Protein AF-A0A139H187-F1 (afdb_monomer_lite)

Radius of gyration: 43.45 Å; chains: 1; bounding box: 80×139×81 Å

pLDDT: mean 72.06, std 17.59, range [34.34, 92.88]

Foldseek 3Di:
DDDDPPPPPDDPPVVVVVVVVVVVVVVVVVVVVVVVVVVVVVVVVVVVVVVVVVVVVVVVPDDCDVVVVVVVVVLVVVLVVLVVVLVVLVVVLVVLVVVLVVCVVVVHDPVVSVVSVVVSVVSVVVSVVSVVVSVVSVVVVPDPDPDPPDPPPDDDPPPPPPDDDDD

Secondary structure (DSSP, 8-state):
-----------SHHHHHHHHHHHHHHHHHHHHHHHHHHHHHHHHHHHHHHHHHHHHHHTSSSSS-HHHHHHHHHHHHHHHHHHHHHHHHHHHHHHHHHHHHHHHHTT--HHHHHHHHHHHHHHHHHHHHHHHHHHHHHHHTT-SS---PPPPTT-------------

Sequence (167 aa):
MPLVLRTSTLSLCDQDGRVQECEDVLFKIEELRKQKEEYIKQLAHCEGTINERQRLLSLIDESYNEETIEAMQEALDEHKFFVARHLRNNQALQSGYNDYIIALLRDANPKWLQQRRKSLLAAFNAAEDVHSLIMKRSRLSVHPHGKQRRPGKGLRVVKRISRGGKV

Organism: NCBI:txid321146

Structure (mmCIF, N/CA/C/O backbone):
data_AF-A0A139H187-F1
#
_entry.id   AF-A0A139H187-F1
#
loop_
_atom_site.group_PDB
_atom_site.id
_atom_site.type_symbol
_atom_site.label_atom_id
_atom_site.label_alt_id
_atom_site.label_comp_id
_atom_site.label_asym_id
_atom_site.label_entity_id
_atom_site.label_seq_id
_atom_site.pdbx_PDB_ins_code
_atom_site.Cartn_x
_atom_site.Cartn_y
_atom_site.Cartn_z
_atom_site.occupancy
_atom_site.B_iso_or_equiv
_atom_site.auth_seq_id
_atom_site.auth_comp_id
_atom_site.auth_asym_id
_atom_site.auth_atom_id
_atom_site.pdbx_PDB_model_num
ATOM 1 N N . MET A 1 1 ? 53.074 88.058 -51.943 1.00 43.25 1 MET A N 1
ATOM 2 C CA . MET A 1 1 ? 52.266 87.219 -51.034 1.00 43.25 1 MET A CA 1
ATOM 3 C C . MET A 1 1 ? 52.510 85.757 -51.375 1.00 43.25 1 MET A C 1
ATOM 5 O O . MET A 1 1 ? 52.021 85.340 -52.417 1.00 43.25 1 MET A O 1
ATOM 9 N N . PRO A 1 2 ? 53.300 84.990 -50.601 1.00 40.12 2 PRO A N 1
ATOM 10 C CA . PRO A 1 2 ? 53.414 83.558 -50.825 1.00 40.12 2 PRO A CA 1
ATOM 11 C C . PRO A 1 2 ? 52.392 82.797 -49.972 1.00 40.12 2 PRO A C 1
ATOM 13 O O . PRO A 1 2 ? 52.246 83.030 -48.773 1.00 40.12 2 PRO A O 1
ATOM 16 N N . LEU A 1 3 ? 51.665 81.918 -50.657 1.00 49.09 3 LEU A N 1
ATOM 17 C CA . LEU A 1 3 ? 50.643 81.010 -50.154 1.00 49.09 3 LEU A CA 1
ATOM 18 C C . LEU A 1 3 ? 51.267 79.999 -49.185 1.00 49.09 3 LEU A C 1
ATOM 20 O O . LEU A 1 3 ? 52.136 79.219 -49.570 1.00 49.09 3 LEU A O 1
ATOM 24 N N . VAL A 1 4 ? 50.806 80.001 -47.934 1.00 45.25 4 VAL A N 1
ATOM 25 C CA . VAL A 1 4 ? 51.161 78.964 -46.961 1.00 45.25 4 VAL A CA 1
ATOM 26 C C . VAL A 1 4 ? 50.409 77.690 -47.339 1.00 45.25 4 VAL A C 1
ATOM 28 O O . VAL A 1 4 ? 49.188 77.601 -47.194 1.00 45.25 4 VAL A O 1
ATOM 31 N N . LEU A 1 5 ? 51.155 76.714 -47.855 1.00 47.19 5 LEU A N 1
ATOM 32 C CA . LEU A 1 5 ? 50.713 75.336 -48.041 1.00 47.19 5 LEU A CA 1
ATOM 33 C C . LEU A 1 5 ? 50.268 74.775 -46.686 1.00 47.19 5 LEU A C 1
ATOM 35 O O . LEU A 1 5 ? 51.084 74.548 -45.796 1.00 47.19 5 LEU A O 1
ATOM 39 N N . ARG A 1 6 ? 48.956 74.562 -46.541 1.00 46.88 6 ARG A N 1
ATOM 40 C CA . ARG A 1 6 ? 48.373 73.786 -45.444 1.00 46.88 6 ARG A CA 1
ATOM 41 C C . ARG A 1 6 ? 48.868 72.349 -45.564 1.00 46.88 6 ARG A C 1
ATOM 43 O O . ARG A 1 6 ? 48.357 71.580 -46.373 1.00 46.88 6 ARG A O 1
ATOM 50 N N . THR A 1 7 ? 49.857 71.990 -44.760 1.00 50.22 7 THR A N 1
ATOM 51 C CA . THR A 1 7 ? 50.158 70.592 -44.483 1.00 50.22 7 THR A CA 1
ATOM 52 C C . THR A 1 7 ? 49.078 70.074 -43.541 1.00 50.22 7 THR A C 1
ATOM 54 O O . THR A 1 7 ? 48.979 70.476 -42.384 1.00 50.22 7 THR A O 1
ATOM 57 N N . SER A 1 8 ? 48.201 69.226 -44.073 1.00 47.69 8 SER A N 1
ATOM 58 C CA . SER A 1 8 ? 47.191 68.506 -43.306 1.00 47.69 8 SER A CA 1
ATOM 59 C C . SER A 1 8 ? 47.885 67.627 -42.267 1.00 47.69 8 SER A C 1
ATOM 61 O O . SER A 1 8 ? 48.378 66.547 -42.587 1.00 47.69 8 SER A O 1
ATOM 63 N N . THR A 1 9 ? 47.939 68.085 -41.019 1.00 51.22 9 THR A N 1
ATOM 64 C CA . THR A 1 9 ? 48.233 67.230 -39.870 1.00 51.22 9 THR A CA 1
ATOM 65 C C . THR A 1 9 ? 47.060 66.271 -39.714 1.00 51.22 9 THR A C 1
ATOM 67 O O . THR A 1 9 ? 46.005 66.643 -39.200 1.00 51.22 9 THR A O 1
ATOM 70 N N . LEU A 1 10 ? 47.218 65.058 -40.244 1.00 52.78 10 LEU A N 1
ATOM 71 C CA . LEU A 1 10 ? 46.308 63.947 -39.998 1.00 52.78 10 LEU A CA 1
ATOM 72 C C . LEU A 1 10 ? 46.170 63.745 -38.482 1.00 52.78 10 LEU A C 1
ATOM 74 O O . LEU A 1 10 ? 47.155 63.541 -37.777 1.00 52.78 10 LEU A O 1
ATOM 78 N N . SER A 1 11 ? 44.924 63.873 -38.028 1.00 53.00 11 SER A N 1
ATOM 79 C CA . SER A 1 11 ? 44.415 63.713 -36.665 1.00 53.00 11 SER A CA 1
ATOM 80 C C . SER A 1 11 ? 45.007 62.482 -35.964 1.00 53.00 11 SER A C 1
ATOM 82 O O . SER A 1 11 ? 44.655 61.349 -36.290 1.00 53.00 11 SER A O 1
ATOM 84 N N . LEU A 1 12 ? 45.893 62.705 -34.985 1.00 51.78 12 LEU A N 1
ATOM 85 C CA . LEU A 1 12 ? 46.319 61.675 -34.025 1.00 51.78 12 LEU A CA 1
ATOM 86 C C . LEU A 1 12 ? 45.178 61.276 -33.069 1.00 51.78 12 LEU A C 1
ATOM 88 O O . LEU A 1 12 ? 45.185 60.164 -32.558 1.00 51.78 12 LEU A O 1
ATOM 92 N N . CYS A 1 13 ? 44.167 62.131 -32.875 1.00 49.78 13 CYS A N 1
ATOM 93 C CA . CYS A 1 13 ? 43.065 61.876 -31.941 1.00 49.78 13 CYS A CA 1
ATOM 94 C C . CYS A 1 13 ? 42.119 60.741 -32.382 1.00 49.78 13 CYS A C 1
ATOM 96 O O . CYS A 1 13 ? 41.484 60.125 -31.534 1.00 49.78 13 CYS A O 1
ATOM 98 N N . ASP A 1 14 ? 42.038 60.424 -33.680 1.00 54.34 14 ASP A N 1
ATOM 99 C CA . ASP A 1 14 ? 41.202 59.317 -34.183 1.00 54.34 14 ASP A CA 1
ATOM 100 C C . ASP A 1 14 ? 41.898 57.946 -34.113 1.00 54.34 14 ASP A C 1
ATOM 102 O O . ASP A 1 14 ? 41.303 56.924 -34.460 1.00 54.34 14 ASP A O 1
ATOM 106 N N . GLN A 1 15 ? 43.187 57.883 -33.765 1.00 57.03 15 GLN A N 1
ATOM 107 C CA . GLN A 1 15 ? 43.919 56.612 -33.689 1.00 57.03 15 GLN A CA 1
ATOM 108 C C . GLN A 1 15 ? 43.714 55.925 -32.337 1.00 57.03 15 GLN A C 1
ATOM 110 O O . GLN A 1 15 ? 43.412 54.736 -32.330 1.00 57.03 15 GLN A O 1
ATOM 115 N N . ASP A 1 16 ? 43.747 56.669 -31.232 1.00 58.84 16 ASP A N 1
ATOM 116 C CA . ASP A 1 16 ? 43.559 56.112 -29.884 1.00 58.84 16 ASP A CA 1
ATOM 117 C C . ASP A 1 16 ? 42.149 55.530 -29.682 1.00 58.84 16 ASP A C 1
ATOM 119 O O . ASP A 1 16 ? 41.997 54.444 -29.127 1.00 58.84 16 ASP A O 1
ATOM 123 N N . GLY A 1 17 ? 41.114 56.185 -30.226 1.00 63.59 17 GLY A N 1
ATOM 124 C CA . GLY A 1 17 ? 39.741 55.662 -30.204 1.00 63.59 17 GLY A CA 1
ATOM 125 C C . GLY A 1 17 ? 39.581 54.363 -30.999 1.00 63.59 17 GLY A C 1
ATOM 126 O O . GLY A 1 17 ? 38.939 53.427 -30.536 1.00 63.59 17 GLY A O 1
ATOM 127 N N . ARG A 1 18 ? 40.243 54.257 -32.159 1.00 66.69 18 ARG A N 1
ATOM 128 C CA . ARG A 1 18 ? 40.229 53.033 -32.979 1.00 66.69 18 ARG A CA 1
ATOM 129 C C . ARG A 1 18 ? 41.036 51.897 -32.357 1.00 66.69 18 ARG A C 1
ATOM 131 O O . ARG A 1 18 ? 40.683 50.739 -32.559 1.00 66.69 18 ARG A O 1
ATOM 138 N N . VAL A 1 19 ? 42.105 52.204 -31.622 1.00 72.38 19 VAL A N 1
ATOM 139 C CA . VAL A 1 19 ? 42.881 51.202 -30.874 1.00 72.38 19 VAL A CA 1
ATOM 140 C C . VAL A 1 19 ? 42.041 50.651 -29.726 1.00 72.38 19 VAL A C 1
ATOM 142 O O . VAL A 1 19 ? 41.940 49.433 -29.606 1.00 72.38 19 VAL A O 1
ATOM 145 N N . GLN A 1 20 ? 41.344 51.513 -28.981 1.00 75.62 20 GLN A N 1
ATOM 146 C CA . GLN A 1 20 ? 40.432 51.081 -27.920 1.00 75.62 20 GLN A CA 1
ATOM 147 C C . GLN A 1 20 ? 39.273 50.230 -28.464 1.00 75.62 20 GLN A C 1
ATOM 149 O O . GLN A 1 20 ? 38.981 49.168 -27.926 1.00 75.62 20 GLN A O 1
ATOM 154 N N . GLU A 1 21 ? 38.658 50.634 -29.580 1.00 75.56 21 GLU A N 1
ATOM 155 C CA . GLU A 1 21 ? 37.629 49.830 -30.253 1.00 75.56 21 GLU A CA 1
ATOM 156 C C . GLU A 1 21 ? 38.171 48.468 -30.713 1.00 75.56 21 GLU A C 1
ATOM 158 O O . GLU A 1 21 ? 37.485 47.452 -30.591 1.00 75.56 21 GLU A O 1
ATOM 163 N N . CYS A 1 22 ? 39.408 48.415 -31.220 1.00 79.50 22 CYS A N 1
ATOM 164 C CA . CYS A 1 22 ? 40.054 47.152 -31.578 1.00 79.50 22 CYS A CA 1
ATOM 165 C C . CYS A 1 22 ? 40.292 46.268 -30.350 1.00 79.50 22 CYS A C 1
ATOM 167 O O . CYS A 1 22 ? 40.055 45.063 -30.425 1.00 79.50 22 CYS A O 1
ATOM 169 N N . GLU A 1 23 ? 40.734 46.838 -29.231 1.00 79.44 23 GLU A N 1
ATOM 170 C CA . GLU A 1 23 ? 40.937 46.114 -27.974 1.00 79.44 23 GLU A CA 1
ATOM 171 C C . GLU A 1 23 ? 39.619 45.565 -27.416 1.00 79.44 23 GLU A C 1
ATOM 173 O O . GLU A 1 23 ? 39.551 44.387 -27.058 1.00 79.44 23 GLU A O 1
ATOM 178 N N . ASP A 1 24 ? 38.549 46.358 -27.443 1.00 84.06 24 ASP A N 1
ATOM 179 C CA . ASP A 1 24 ? 37.217 45.947 -26.995 1.00 84.06 24 ASP A CA 1
ATOM 180 C C . ASP A 1 24 ? 36.642 44.836 -27.892 1.00 84.06 24 ASP A C 1
ATOM 182 O O . ASP A 1 24 ? 36.066 43.853 -27.409 1.00 84.06 24 ASP A O 1
ATOM 186 N N . VAL A 1 25 ? 36.837 44.944 -29.211 1.00 86.94 25 VAL A N 1
ATOM 187 C CA . VAL A 1 25 ? 36.437 43.910 -30.176 1.00 86.94 25 VAL A CA 1
ATOM 188 C C . VAL A 1 25 ? 37.249 42.632 -29.973 1.00 86.94 25 VAL A C 1
ATOM 190 O O . VAL A 1 25 ? 36.674 41.543 -29.992 1.00 86.94 25 VAL A O 1
ATOM 193 N N . LEU A 1 26 ? 38.559 42.730 -29.738 1.00 86.38 26 LEU A N 1
ATOM 194 C CA . LEU A 1 26 ? 39.412 41.574 -29.454 1.00 86.38 26 LEU A CA 1
ATOM 195 C C . LEU A 1 26 ? 39.008 40.889 -28.147 1.00 86.38 26 LEU A C 1
ATOM 197 O O . LEU A 1 26 ? 38.837 39.668 -28.131 1.00 86.38 26 LEU A O 1
ATOM 201 N N . PHE A 1 27 ? 38.754 41.666 -27.093 1.00 90.25 27 PHE A N 1
ATOM 202 C CA . PHE A 1 27 ? 38.236 41.157 -25.828 1.00 90.25 27 PHE A CA 1
ATOM 203 C C . PHE A 1 27 ? 36.898 40.437 -26.030 1.00 90.25 27 PHE A C 1
ATOM 205 O O . PHE A 1 27 ? 36.698 39.322 -25.534 1.00 90.25 27 PHE A O 1
ATOM 212 N N . LYS A 1 28 ? 35.996 41.014 -26.835 1.00 91.56 28 LYS A N 1
ATOM 213 C CA . LYS A 1 28 ? 34.702 40.394 -27.130 1.00 91.56 28 LYS A CA 1
ATOM 214 C C . LYS A 1 28 ? 34.830 39.117 -27.956 1.00 91.56 28 LYS A C 1
ATOM 216 O O . LYS A 1 28 ? 34.120 38.145 -27.693 1.00 91.56 28 LYS A O 1
ATOM 221 N N . ILE A 1 29 ? 35.736 39.089 -28.930 1.00 90.19 29 ILE A N 1
ATOM 222 C CA . ILE A 1 29 ? 36.044 37.890 -29.720 1.00 90.19 29 ILE A CA 1
ATOM 223 C C . ILE A 1 29 ? 36.568 36.780 -28.807 1.00 90.19 29 ILE A C 1
ATOM 225 O O . ILE A 1 29 ? 36.171 35.623 -28.957 1.00 90.19 29 ILE A O 1
ATOM 229 N N . GLU A 1 30 ? 37.433 37.113 -27.855 1.00 91.25 30 GLU A N 1
ATOM 230 C CA . GLU A 1 30 ? 38.006 36.145 -26.924 1.00 91.25 30 GLU A CA 1
ATOM 231 C C . GLU A 1 30 ? 36.964 35.600 -25.935 1.00 91.25 30 GLU A C 1
ATOM 233 O O . GLU A 1 30 ? 36.913 34.393 -25.681 1.00 91.25 30 GLU A O 1
ATOM 238 N N . GLU A 1 31 ? 36.056 36.451 -25.456 1.00 92.88 31 GLU A N 1
ATOM 239 C CA . GLU A 1 31 ? 34.912 36.034 -24.641 1.00 92.88 31 GLU A CA 1
ATOM 240 C C . GLU A 1 31 ? 33.966 35.097 -25.414 1.00 92.88 31 GLU A C 1
ATOM 242 O O . GLU A 1 31 ? 33.598 34.027 -24.919 1.00 92.88 31 GLU A O 1
ATOM 247 N N . LEU A 1 32 ? 33.633 35.440 -26.662 1.00 90.25 32 LEU A N 1
ATOM 248 C CA . LEU A 1 32 ? 32.798 34.605 -27.531 1.00 90.25 32 LEU A CA 1
ATOM 249 C C . LEU A 1 32 ? 33.466 33.264 -27.866 1.00 90.25 32 LEU A C 1
ATOM 251 O O . LEU A 1 32 ? 32.781 32.242 -27.959 1.00 90.25 32 LEU A O 1
ATOM 255 N N . ARG A 1 33 ? 34.796 33.228 -28.012 1.00 91.38 33 ARG A N 1
ATOM 256 C CA . ARG A 1 33 ? 35.545 31.973 -28.194 1.00 91.38 33 ARG A CA 1
ATOM 257 C C . ARG A 1 33 ? 35.415 31.058 -26.982 1.00 91.38 33 ARG A C 1
ATOM 259 O O . ARG A 1 33 ? 35.097 29.884 -27.164 1.00 91.38 33 ARG A O 1
ATOM 266 N N . LYS A 1 34 ? 35.570 31.590 -25.766 1.00 92.56 34 LYS A N 1
ATOM 267 C CA . LYS A 1 34 ? 35.387 30.816 -24.525 1.00 92.56 34 LYS A CA 1
ATOM 268 C C . LYS A 1 34 ? 33.964 30.273 -24.402 1.00 92.56 34 LYS A C 1
ATOM 270 O O . LYS A 1 34 ? 33.782 29.100 -24.089 1.00 92.56 34 LYS A O 1
ATOM 275 N N . GLN A 1 35 ? 32.959 31.095 -24.710 1.00 91.81 35 GLN A N 1
ATOM 276 C CA . GLN A 1 35 ? 31.558 30.658 -24.715 1.00 91.81 35 GLN A CA 1
ATOM 277 C C . GLN A 1 35 ? 31.303 29.553 -25.748 1.00 91.81 35 GLN A C 1
ATOM 279 O O . GLN A 1 35 ? 30.618 28.578 -25.448 1.00 91.81 35 GLN A O 1
ATOM 284 N N . LYS A 1 36 ? 31.888 29.663 -26.948 1.00 90.06 36 LYS A N 1
ATOM 285 C CA . LYS A 1 36 ? 31.789 28.631 -27.986 1.00 90.06 36 LYS A CA 1
ATOM 286 C C . LYS A 1 36 ? 32.448 27.319 -27.554 1.00 90.06 36 LYS A C 1
ATOM 288 O O . LYS A 1 36 ? 31.870 26.262 -27.783 1.00 90.06 36 LYS A O 1
ATOM 293 N N . GLU A 1 37 ? 33.631 27.365 -26.947 1.00 90.31 37 GLU A N 1
ATOM 294 C CA . GLU A 1 37 ? 34.309 26.165 -26.435 1.00 90.31 37 GLU A CA 1
ATOM 295 C C . GLU A 1 37 ? 33.503 25.477 -25.335 1.00 90.31 37 GLU A C 1
ATOM 297 O O . GLU A 1 37 ? 33.365 24.254 -25.343 1.00 90.31 37 GLU A O 1
ATOM 302 N N . GLU A 1 38 ? 32.929 26.256 -24.421 1.00 89.56 38 GLU A N 1
ATOM 303 C CA . GLU A 1 38 ? 32.054 25.728 -23.378 1.00 89.56 38 GLU A CA 1
ATOM 304 C C . GLU A 1 38 ? 30.794 25.094 -23.978 1.00 89.56 38 GLU A C 1
ATOM 306 O O . GLU A 1 38 ? 30.426 23.975 -23.622 1.00 89.56 38 GLU A O 1
ATOM 311 N N . TYR A 1 39 ? 30.188 25.744 -24.973 1.00 90.00 39 TYR A N 1
ATOM 312 C CA . TYR A 1 39 ? 29.041 25.190 -25.687 1.00 90.00 39 TYR A CA 1
ATOM 313 C C . TYR A 1 39 ? 29.390 23.894 -26.434 1.00 90.00 39 TYR A C 1
ATOM 315 O O . TYR A 1 39 ? 28.615 22.943 -26.403 1.00 90.00 39 TYR A O 1
ATOM 323 N N . ILE A 1 40 ? 30.579 23.795 -27.040 1.00 85.56 40 ILE A N 1
ATOM 324 C CA . ILE A 1 40 ? 31.063 22.556 -27.674 1.00 85.56 40 ILE A CA 1
ATOM 325 C C . ILE A 1 40 ? 31.217 21.432 -26.641 1.00 85.56 40 ILE A C 1
ATOM 327 O O . ILE A 1 40 ? 30.804 20.305 -26.909 1.00 85.56 40 ILE A O 1
ATOM 331 N N . LYS A 1 41 ? 31.760 21.717 -25.451 1.00 86.44 41 LYS A N 1
ATOM 332 C CA . LYS A 1 41 ? 31.861 20.721 -24.368 1.00 86.44 41 LYS A CA 1
ATOM 333 C C . LYS A 1 41 ? 30.484 20.254 -23.901 1.00 86.44 41 LYS A C 1
ATOM 335 O O . LYS A 1 41 ? 30.279 19.056 -23.709 1.00 86.44 41 LYS A O 1
ATOM 340 N N . GLN A 1 42 ? 29.536 21.179 -23.759 1.00 85.56 42 GLN A N 1
ATOM 341 C CA . GLN A 1 42 ? 28.153 20.862 -23.399 1.00 85.56 42 GLN A CA 1
ATOM 342 C C . GLN A 1 42 ? 27.470 20.017 -24.479 1.00 85.56 42 GLN A C 1
ATOM 344 O O . GLN A 1 42 ? 26.821 19.026 -24.150 1.00 85.56 42 GLN A O 1
ATOM 349 N N . LEU A 1 43 ? 27.666 20.348 -25.759 1.00 82.75 43 LEU A N 1
ATOM 350 C CA . LEU A 1 43 ? 27.168 19.548 -26.877 1.00 82.75 43 LEU A CA 1
ATOM 351 C C . LEU A 1 43 ? 27.769 18.138 -26.877 1.00 82.75 43 LEU A C 1
ATOM 353 O O . LEU A 1 43 ? 27.012 17.180 -26.983 1.00 82.75 43 LEU A O 1
ATOM 357 N N . ALA A 1 44 ? 29.080 17.992 -26.670 1.00 82.12 44 ALA A N 1
ATOM 358 C CA . ALA A 1 44 ? 29.740 16.685 -26.598 1.00 82.12 44 ALA A CA 1
ATOM 359 C C . ALA A 1 44 ? 29.252 15.841 -25.402 1.00 82.12 44 ALA A C 1
ATOM 361 O O . ALA A 1 44 ? 29.042 14.635 -25.527 1.00 82.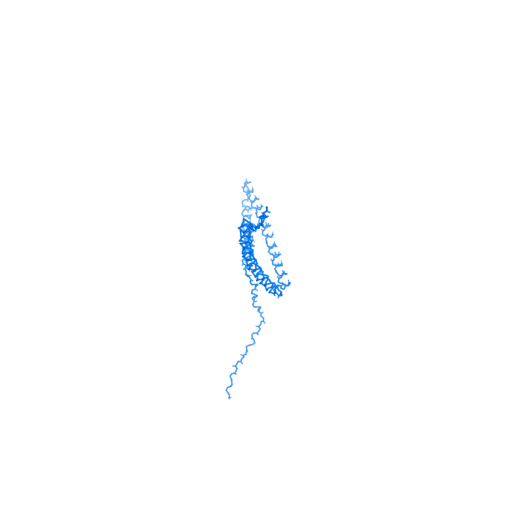12 44 ALA A O 1
ATOM 362 N N . HIS A 1 45 ? 29.014 16.464 -24.242 1.00 85.31 45 HIS A N 1
ATOM 363 C CA . HIS A 1 45 ? 28.416 15.792 -23.083 1.00 85.31 45 HIS A CA 1
ATOM 364 C C . HIS A 1 45 ? 26.970 15.347 -23.366 1.00 85.31 45 HIS A C 1
ATOM 366 O O . HIS A 1 45 ? 26.577 14.226 -23.031 1.00 85.31 45 HIS A O 1
ATOM 372 N N . CYS A 1 46 ? 26.172 16.205 -24.004 1.00 82.44 46 CYS A N 1
ATOM 373 C CA . CYS A 1 46 ? 24.814 15.876 -24.432 1.00 82.44 46 CYS A CA 1
ATOM 374 C C . CYS A 1 46 ? 24.805 14.752 -25.474 1.00 82.44 46 CYS A C 1
ATOM 376 O O . CYS A 1 46 ? 23.983 13.850 -25.363 1.00 82.44 46 CYS A O 1
ATOM 378 N N . GLU A 1 47 ? 25.736 14.752 -26.425 1.00 85.06 47 GLU A N 1
ATOM 379 C CA . GLU A 1 47 ? 25.904 13.690 -27.421 1.00 85.06 47 GLU A CA 1
ATOM 380 C C . GLU A 1 47 ? 26.298 12.363 -26.762 1.00 85.06 47 GLU A C 1
ATOM 382 O O . GLU A 1 47 ? 25.668 11.342 -27.023 1.00 85.06 47 GLU A O 1
ATOM 387 N N . GLY A 1 48 ? 27.238 12.371 -25.810 1.00 81.38 48 GLY A N 1
ATOM 388 C CA . GLY A 1 48 ? 27.555 11.194 -24.992 1.00 81.38 48 GLY A CA 1
ATOM 389 C C . GLY A 1 48 ? 26.347 10.679 -24.198 1.00 81.38 48 GLY A C 1
ATOM 390 O O . GLY A 1 48 ? 26.108 9.474 -24.136 1.00 81.38 48 GLY A O 1
ATOM 391 N N . THR A 1 49 ? 25.532 11.590 -23.660 1.00 76.50 49 THR A N 1
ATOM 392 C CA . THR A 1 49 ? 24.288 11.252 -22.947 1.00 76.50 49 THR A CA 1
ATOM 393 C C . THR A 1 49 ? 23.226 10.678 -23.890 1.00 76.50 49 THR A C 1
ATOM 395 O O . THR A 1 49 ? 22.508 9.752 -23.517 1.00 76.50 49 THR A O 1
ATOM 398 N N . ILE A 1 50 ? 23.108 11.207 -25.111 1.00 81.62 50 ILE A N 1
ATOM 399 C CA . ILE A 1 50 ? 22.194 10.709 -26.148 1.00 81.62 50 ILE A CA 1
ATOM 400 C C . ILE A 1 50 ? 22.642 9.327 -26.626 1.00 81.62 50 ILE A C 1
ATOM 402 O O . ILE A 1 50 ? 21.805 8.435 -26.716 1.00 81.62 50 ILE A O 1
ATOM 406 N N . ASN A 1 51 ? 23.940 9.122 -26.844 1.00 84.38 51 ASN A N 1
ATOM 407 C CA . ASN A 1 51 ? 24.507 7.839 -27.251 1.00 84.38 51 ASN A CA 1
ATOM 408 C C . ASN A 1 51 ? 24.327 6.770 -26.166 1.00 84.38 51 ASN A C 1
ATOM 410 O O . ASN A 1 51 ? 23.922 5.652 -26.472 1.00 84.38 51 ASN A O 1
ATOM 414 N N . GLU A 1 52 ? 24.544 7.106 -24.890 1.00 71.38 52 GLU A N 1
ATOM 415 C CA . GLU A 1 52 ? 24.281 6.176 -23.786 1.00 71.38 52 GLU A CA 1
ATOM 416 C C . GLU A 1 52 ? 22.778 5.912 -23.624 1.00 71.38 52 GLU A C 1
ATOM 418 O O . GLU A 1 52 ? 22.381 4.772 -23.414 1.00 71.38 52 GLU A O 1
ATOM 423 N N . ARG A 1 53 ? 21.907 6.914 -23.813 1.00 73.00 53 ARG A N 1
ATOM 424 C CA . ARG A 1 53 ? 20.451 6.689 -23.857 1.00 73.00 53 ARG A CA 1
ATOM 425 C C . ARG A 1 53 ? 20.044 5.794 -25.019 1.00 73.00 53 ARG A C 1
ATOM 427 O O . ARG A 1 53 ? 19.220 4.917 -24.813 1.00 73.00 53 ARG A O 1
ATOM 434 N N . GLN A 1 54 ? 20.607 5.979 -26.208 1.00 76.25 54 GLN A N 1
ATOM 435 C CA . GLN A 1 54 ? 20.354 5.114 -27.362 1.00 76.25 54 GLN A CA 1
ATOM 436 C C . GLN A 1 54 ? 20.879 3.697 -27.128 1.00 76.25 54 GLN A C 1
ATOM 438 O O . GLN A 1 54 ? 20.201 2.747 -27.500 1.00 76.25 54 GLN A O 1
ATOM 443 N N . ARG A 1 55 ? 22.023 3.538 -26.454 1.00 77.31 55 ARG A N 1
ATOM 444 C CA . ARG A 1 55 ? 22.549 2.237 -26.021 1.00 77.31 55 ARG A CA 1
ATOM 445 C C . ARG A 1 55 ? 21.656 1.570 -24.975 1.00 77.31 55 ARG A C 1
ATOM 447 O O . ARG A 1 55 ? 21.407 0.376 -25.052 1.00 77.31 55 ARG A O 1
ATOM 454 N N . LEU A 1 56 ? 21.166 2.324 -23.995 1.00 68.31 56 LEU A N 1
ATOM 455 C CA . LEU A 1 56 ? 20.222 1.819 -22.998 1.00 68.31 56 LEU A CA 1
ATOM 456 C C . LEU A 1 56 ? 18.875 1.474 -23.640 1.00 68.31 56 LEU A C 1
ATOM 458 O O . LEU A 1 56 ? 18.287 0.464 -23.283 1.00 68.31 56 LEU A O 1
ATOM 462 N N . LEU A 1 57 ? 18.413 2.259 -24.615 1.00 67.81 57 LEU A N 1
ATOM 463 C CA . LEU A 1 57 ? 17.205 1.975 -25.391 1.00 67.81 57 LEU A CA 1
ATOM 464 C C . LEU A 1 57 ? 17.380 0.763 -26.315 1.00 67.81 57 LEU A C 1
ATOM 466 O O . LEU A 1 57 ? 16.452 -0.024 -26.437 1.00 67.81 57 LEU A O 1
ATOM 470 N N . SER A 1 58 ? 18.558 0.550 -26.908 1.00 66.69 58 SER A N 1
ATOM 471 C CA . SER A 1 58 ? 18.838 -0.658 -27.697 1.00 66.69 58 SER A CA 1
ATOM 472 C C . SER A 1 58 ? 19.043 -1.906 -26.833 1.00 66.69 58 SER A C 1
ATOM 474 O O . SER A 1 58 ? 18.837 -3.015 -27.311 1.00 66.69 58 SER A O 1
ATOM 476 N N . LEU A 1 59 ? 19.387 -1.739 -25.551 1.00 60.44 59 LEU A N 1
ATOM 477 C CA . LEU A 1 59 ? 19.333 -2.797 -24.534 1.00 60.44 59 LEU A CA 1
ATOM 478 C C . LEU A 1 59 ? 17.904 -3.076 -24.035 1.00 60.44 59 LEU A C 1
ATOM 480 O O . LEU A 1 59 ? 17.698 -4.064 -23.331 1.00 60.44 59 LEU A O 1
ATOM 484 N N . ILE A 1 60 ? 16.939 -2.204 -24.352 1.00 60.81 60 ILE A N 1
ATOM 485 C CA . ILE A 1 60 ? 15.540 -2.318 -23.921 1.00 60.81 60 ILE A CA 1
ATOM 486 C C . ILE A 1 60 ? 14.676 -3.129 -24.904 1.00 60.81 60 ILE A C 1
ATOM 488 O O . ILE A 1 60 ? 13.558 -3.480 -24.533 1.00 60.81 60 ILE A O 1
ATOM 492 N N . ASP A 1 61 ? 15.180 -3.552 -26.069 1.0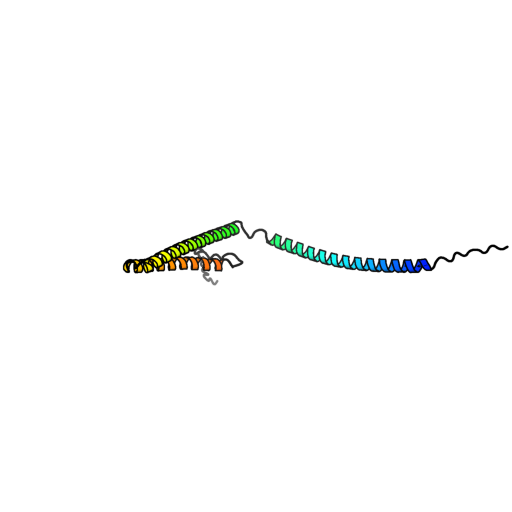0 59.12 61 ASP A N 1
ATOM 493 C CA . ASP A 1 61 ? 14.426 -4.481 -26.923 1.00 59.12 61 ASP A CA 1
ATOM 494 C C . ASP A 1 61 ? 14.661 -5.964 -26.557 1.00 59.12 61 ASP A C 1
ATOM 496 O O . ASP A 1 61 ? 15.790 -6.449 -26.482 1.00 59.12 61 ASP A O 1
ATOM 500 N N . GLU A 1 62 ? 13.536 -6.660 -26.340 1.00 54.22 62 GLU A N 1
ATOM 501 C CA . GLU A 1 62 ? 13.341 -8.124 -26.280 1.00 54.22 62 GLU A CA 1
ATOM 502 C C . GLU A 1 62 ? 13.746 -8.911 -25.010 1.00 54.22 62 GLU A C 1
ATOM 504 O O . GLU A 1 62 ? 14.165 -10.066 -25.093 1.00 54.22 62 GLU A O 1
ATOM 509 N N . SER A 1 63 ? 13.558 -8.379 -23.793 1.00 53.31 63 SER A N 1
ATOM 510 C CA . SER A 1 63 ? 13.546 -9.264 -22.595 1.00 53.31 63 SER A CA 1
ATOM 511 C C . SER A 1 63 ? 12.438 -9.031 -21.568 1.00 53.31 63 SER A C 1
ATOM 513 O O . SER A 1 63 ? 12.259 -9.848 -20.660 1.00 53.31 63 SER A O 1
ATOM 515 N N . TYR A 1 64 ? 11.603 -8.008 -21.754 1.00 54.81 64 TYR A N 1
ATOM 516 C CA . TYR A 1 64 ? 10.255 -8.017 -21.191 1.00 54.81 64 TYR A CA 1
ATOM 517 C C . TYR A 1 64 ? 9.303 -8.561 -22.251 1.00 54.81 64 TYR A C 1
ATOM 519 O O . TYR A 1 64 ? 8.602 -7.805 -22.913 1.00 54.81 64 TYR A O 1
ATOM 527 N N . ASN A 1 65 ? 9.312 -9.885 -22.428 1.00 62.50 65 ASN A N 1
ATOM 528 C CA . ASN A 1 65 ? 8.289 -10.582 -23.208 1.00 62.50 65 ASN A CA 1
ATOM 529 C C . ASN A 1 65 ? 6.903 -10.101 -22.739 1.00 62.50 65 ASN A C 1
ATOM 531 O O . ASN A 1 65 ? 6.718 -9.901 -21.535 1.00 62.50 65 ASN A O 1
ATOM 535 N N . GLU A 1 66 ? 5.926 -9.958 -23.638 1.00 59.56 66 GLU A N 1
ATOM 536 C CA . GLU A 1 66 ? 4.521 -9.720 -23.256 1.00 59.56 66 GLU A CA 1
ATOM 537 C C . GLU A 1 66 ? 4.072 -10.703 -22.160 1.00 59.56 66 GLU A C 1
ATOM 539 O O . GLU A 1 66 ? 3.439 -10.295 -21.193 1.00 59.56 66 GLU A O 1
ATOM 544 N N . GLU A 1 67 ? 4.559 -11.950 -22.201 1.00 58.69 67 GLU A N 1
ATOM 545 C CA . GLU A 1 67 ? 4.380 -12.963 -21.149 1.00 58.69 67 GLU A CA 1
ATOM 546 C C . GLU A 1 67 ? 4.861 -12.520 -19.750 1.00 58.69 67 GLU A C 1
ATOM 548 O O . GLU A 1 67 ? 4.274 -12.892 -18.734 1.00 58.69 67 GLU A O 1
ATOM 553 N N . THR A 1 68 ? 5.939 -11.735 -19.657 1.00 66.25 68 THR A N 1
ATOM 554 C CA . THR A 1 68 ? 6.456 -11.192 -18.390 1.00 66.25 68 THR A CA 1
ATOM 555 C C . THR A 1 68 ? 5.549 -10.082 -17.868 1.00 66.25 68 THR A C 1
ATOM 557 O O . THR A 1 68 ? 5.291 -10.025 -16.665 1.00 66.25 68 THR A O 1
ATOM 560 N N . ILE A 1 69 ? 5.042 -9.226 -18.757 1.00 67.62 69 ILE A N 1
ATOM 561 C CA . ILE A 1 69 ? 4.114 -8.144 -18.403 1.00 67.62 69 ILE A CA 1
ATOM 562 C C . ILE A 1 69 ? 2.766 -8.735 -17.969 1.00 67.62 69 ILE A C 1
ATOM 564 O O . ILE A 1 69 ? 2.258 -8.373 -16.907 1.00 67.62 69 ILE A O 1
ATOM 568 N N . GLU A 1 70 ? 2.237 -9.709 -18.709 1.00 72.06 70 GLU A N 1
ATOM 569 C CA . GLU A 1 70 ? 1.024 -10.450 -18.350 1.00 72.06 70 GLU A CA 1
ATOM 570 C C . GLU A 1 70 ? 1.182 -11.188 -17.015 1.00 72.06 70 GLU A C 1
ATOM 572 O O . GLU A 1 70 ? 0.319 -11.077 -16.146 1.00 72.06 70 GLU A O 1
ATOM 577 N N . ALA A 1 71 ? 2.314 -11.861 -16.777 1.00 71.56 71 ALA A N 1
ATOM 578 C CA . ALA A 1 71 ? 2.570 -12.540 -15.504 1.00 71.56 71 ALA A CA 1
ATOM 579 C C . ALA A 1 71 ? 2.706 -11.569 -1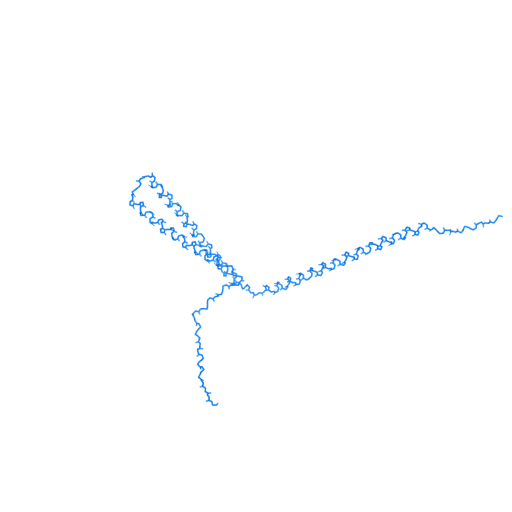4.316 1.00 71.56 71 ALA A C 1
ATOM 581 O O . ALA A 1 71 ? 2.372 -11.916 -13.176 1.00 71.56 71 ALA A O 1
ATOM 582 N N . MET A 1 72 ? 3.222 -10.357 -14.546 1.00 73.81 72 MET A N 1
ATOM 583 C CA . MET A 1 72 ? 3.256 -9.300 -13.531 1.00 73.81 72 MET A CA 1
ATOM 584 C C . MET A 1 72 ? 1.854 -8.755 -13.254 1.00 73.81 72 MET A C 1
ATOM 586 O O . MET A 1 72 ? 1.513 -8.536 -12.089 1.00 73.81 72 MET A O 1
ATOM 590 N N . GLN A 1 73 ? 1.034 -8.600 -14.293 1.00 75.38 73 GLN A N 1
ATOM 591 C CA . GLN A 1 73 ? -0.353 -8.165 -14.176 1.00 75.38 73 GLN A CA 1
ATOM 592 C C . GLN A 1 73 ? -1.210 -9.203 -13.434 1.00 75.38 73 GLN A C 1
ATOM 594 O O . GLN A 1 73 ? -1.902 -8.849 -12.480 1.00 75.38 73 GLN A O 1
ATOM 599 N N . GLU A 1 74 ? -1.076 -10.491 -13.763 1.00 76.62 74 GLU A N 1
ATOM 600 C CA . GLU A 1 74 ? -1.746 -11.595 -13.063 1.00 76.62 74 GLU A CA 1
ATOM 601 C C . GLU A 1 74 ? -1.346 -11.641 -11.578 1.00 76.62 74 GLU A C 1
ATOM 603 O O . GLU A 1 74 ? -2.195 -11.766 -10.692 1.00 76.62 74 GLU A O 1
ATOM 608 N N . ALA A 1 75 ? -0.058 -11.452 -11.269 1.00 75.19 75 ALA A N 1
ATOM 609 C CA . ALA A 1 75 ? 0.412 -11.379 -9.886 1.00 75.19 75 ALA A CA 1
ATOM 610 C C . ALA A 1 75 ? -0.168 -10.171 -9.124 1.00 75.19 75 ALA A C 1
ATOM 612 O O . ALA A 1 75 ? -0.427 -10.263 -7.916 1.00 75.19 75 ALA A O 1
ATOM 613 N N . LEU A 1 76 ? -0.369 -9.043 -9.810 1.00 80.38 76 LEU A N 1
ATOM 614 C CA . LEU A 1 76 ? -0.962 -7.837 -9.240 1.00 80.38 76 LEU A CA 1
ATOM 615 C C . LEU A 1 76 ? -2.463 -8.024 -8.977 1.00 80.38 76 LEU A C 1
ATOM 617 O O . LEU A 1 76 ? -2.945 -7.650 -7.902 1.00 80.38 76 LEU A O 1
ATOM 621 N N . ASP A 1 77 ? -3.178 -8.675 -9.893 1.00 82.12 77 ASP A N 1
ATOM 622 C CA . ASP A 1 77 ? -4.594 -9.016 -9.736 1.00 82.12 77 ASP A CA 1
ATOM 623 C C . ASP A 1 77 ? -4.817 -10.056 -8.625 1.00 82.12 77 ASP A C 1
ATOM 625 O O . ASP A 1 77 ? -5.705 -9.879 -7.780 1.00 82.12 77 ASP A O 1
ATOM 629 N N . GLU A 1 78 ? -3.957 -11.077 -8.521 1.00 81.25 78 GLU A N 1
ATOM 630 C CA . GLU A 1 78 ? -3.944 -11.999 -7.377 1.00 81.25 78 GLU A CA 1
ATOM 631 C C . GLU A 1 78 ? -3.749 -11.245 -6.053 1.00 81.25 78 GLU A C 1
ATOM 633 O O . GLU A 1 78 ? -4.478 -11.467 -5.080 1.00 81.25 78 GLU A O 1
ATOM 638 N N . HIS A 1 79 ? -2.766 -10.342 -5.989 1.00 81.75 79 HIS A N 1
ATOM 639 C CA . HIS A 1 79 ? -2.493 -9.569 -4.779 1.00 81.75 79 HIS A CA 1
ATOM 640 C C . HIS A 1 79 ? -3.690 -8.686 -4.399 1.00 81.75 79 HIS A C 1
ATOM 642 O O . HIS A 1 79 ? -4.107 -8.670 -3.236 1.00 81.75 79 HIS A O 1
ATOM 648 N N . LYS A 1 80 ? -4.299 -8.012 -5.382 1.00 82.88 80 LYS A N 1
ATOM 649 C CA . LYS A 1 80 ? -5.522 -7.218 -5.204 1.00 82.88 80 LYS A CA 1
ATOM 650 C C . LYS A 1 80 ? -6.665 -8.066 -4.642 1.00 82.88 80 LYS A C 1
ATOM 652 O O . LYS A 1 80 ? -7.355 -7.622 -3.720 1.00 82.88 80 LYS A O 1
ATOM 657 N N . PHE A 1 81 ? -6.827 -9.299 -5.121 1.00 86.69 81 PHE A N 1
ATOM 658 C CA . PHE A 1 81 ? -7.811 -10.241 -4.587 1.00 86.69 81 PHE A CA 1
ATOM 659 C C . PHE A 1 81 ? -7.561 -10.576 -3.107 1.00 86.69 81 PHE A C 1
ATOM 661 O O . PHE A 1 81 ? -8.494 -10.509 -2.296 1.00 86.69 81 PHE A O 1
ATOM 668 N N . PHE A 1 82 ? -6.320 -10.894 -2.721 1.00 81.88 82 PHE A N 1
ATOM 669 C CA . PHE A 1 82 ? -5.990 -11.196 -1.321 1.00 81.88 82 PHE A CA 1
ATOM 670 C C . PHE A 1 82 ? -6.221 -9.998 -0.398 1.00 81.88 82 PHE A C 1
ATOM 672 O O . PHE A 1 82 ? -6.813 -10.165 0.671 1.00 81.88 82 PHE A O 1
ATOM 679 N N . VAL A 1 83 ? -5.827 -8.794 -0.820 1.00 84.19 83 VAL A N 1
ATOM 680 C CA . VAL A 1 83 ? -6.052 -7.560 -0.050 1.00 84.19 83 VAL A CA 1
ATOM 681 C C . VAL A 1 83 ? -7.549 -7.293 0.128 1.00 84.19 83 VAL A C 1
ATOM 683 O O . VAL A 1 83 ? -8.004 -7.083 1.252 1.00 84.19 83 VAL A O 1
ATOM 686 N N . ALA A 1 84 ? -8.345 -7.385 -0.941 1.00 86.62 84 ALA A N 1
ATOM 687 C CA . ALA A 1 84 ? -9.795 -7.198 -0.864 1.00 86.62 84 ALA A CA 1
ATOM 688 C C . ALA A 1 84 ? -10.476 -8.242 0.040 1.00 86.62 84 ALA A C 1
ATOM 690 O O . ALA A 1 84 ? -11.437 -7.939 0.753 1.00 86.62 84 ALA A O 1
ATOM 691 N N . ARG A 1 85 ? -9.989 -9.488 0.035 1.00 85.12 85 ARG A N 1
ATOM 692 C CA . ARG A 1 85 ? -10.456 -10.535 0.954 1.00 85.12 85 ARG A CA 1
ATOM 693 C C . ARG A 1 85 ? -10.086 -10.223 2.407 1.00 85.12 85 ARG A C 1
ATOM 695 O O . ARG A 1 85 ? -10.940 -10.362 3.278 1.00 85.12 85 ARG A O 1
ATOM 702 N N . HIS A 1 86 ? -8.857 -9.783 2.667 1.00 86.44 86 HIS A N 1
ATOM 703 C CA . HIS A 1 86 ? -8.409 -9.415 4.011 1.00 86.44 86 HIS A CA 1
ATOM 704 C C . HIS A 1 86 ? -9.228 -8.250 4.587 1.00 86.44 86 HIS A C 1
ATOM 706 O O . HIS A 1 86 ? -9.692 -8.3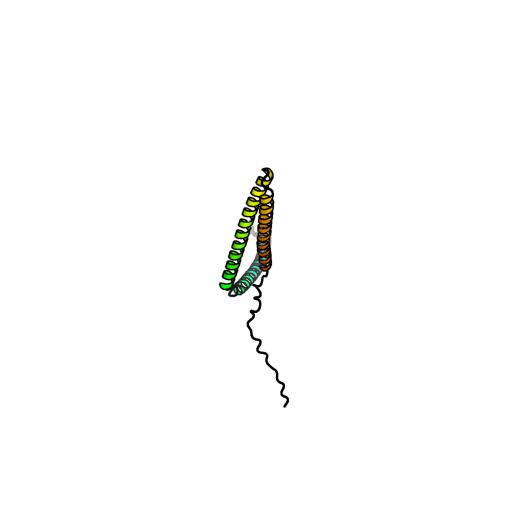34 5.723 1.00 86.44 86 HIS A O 1
ATOM 712 N N . LEU A 1 87 ? -9.496 -7.214 3.785 1.00 86.94 87 LEU A N 1
ATOM 713 C CA . LEU A 1 87 ? -10.333 -6.081 4.195 1.00 86.94 87 LEU A CA 1
ATOM 714 C C . LEU A 1 87 ? -11.756 -6.513 4.571 1.00 86.94 87 LEU A C 1
ATOM 716 O O . LEU A 1 87 ? -12.246 -6.128 5.632 1.00 86.94 87 LEU A O 1
ATOM 720 N N . ARG A 1 88 ? -12.395 -7.364 3.756 1.00 88.06 88 ARG A N 1
ATOM 721 C CA . ARG A 1 88 ? -13.730 -7.910 4.065 1.00 88.06 88 ARG A CA 1
ATOM 722 C C . ARG A 1 88 ? -13.739 -8.720 5.363 1.00 88.06 88 ARG A C 1
ATOM 724 O O . ARG A 1 88 ? -14.641 -8.549 6.180 1.00 88.06 88 ARG A O 1
ATOM 731 N N . ASN A 1 89 ? -12.727 -9.560 5.581 1.00 86.81 89 ASN A N 1
ATOM 732 C CA . ASN A 1 89 ? -12.604 -10.338 6.816 1.00 86.81 89 ASN A CA 1
ATOM 733 C C . ASN A 1 89 ? -12.437 -9.431 8.047 1.00 86.81 89 ASN A C 1
ATOM 735 O O . ASN A 1 89 ? -13.087 -9.665 9.063 1.00 86.81 89 ASN A O 1
ATOM 739 N N . ASN A 1 90 ? -11.621 -8.377 7.950 1.00 87.19 90 ASN A N 1
ATOM 740 C CA . ASN A 1 90 ? -11.431 -7.421 9.043 1.00 87.19 90 ASN A CA 1
ATOM 741 C C . ASN A 1 90 ? -12.710 -6.638 9.362 1.00 87.19 90 ASN A C 1
ATOM 743 O O . ASN A 1 90 ? -13.034 -6.466 10.534 1.00 87.19 90 ASN A O 1
ATOM 747 N N . GLN A 1 91 ? -13.470 -6.214 8.349 1.00 89.00 91 GLN A N 1
ATOM 748 C CA . GLN A 1 91 ? -14.768 -5.560 8.557 1.00 89.00 91 GLN A CA 1
ATOM 749 C C . GLN A 1 91 ? -15.769 -6.493 9.254 1.00 89.00 91 GLN A C 1
ATOM 751 O O . GLN A 1 91 ? -16.426 -6.094 10.216 1.00 89.00 91 GLN A O 1
ATOM 756 N N . ALA A 1 92 ? -15.851 -7.755 8.820 1.00 85.06 92 ALA A N 1
ATOM 757 C CA . ALA A 1 92 ? -16.712 -8.751 9.456 1.00 85.06 92 ALA A CA 1
ATOM 758 C C . ALA A 1 92 ? -16.296 -9.033 10.912 1.00 85.06 92 ALA A C 1
ATOM 760 O O . ALA A 1 92 ? -17.156 -9.156 11.786 1.00 85.06 92 ALA A O 1
ATOM 761 N N . LEU A 1 93 ? -14.988 -9.084 11.190 1.00 89.25 93 LEU A N 1
ATOM 762 C CA . LEU A 1 93 ? -14.453 -9.205 12.547 1.00 89.25 93 LEU A CA 1
ATOM 763 C C . LEU A 1 93 ? -14.827 -8.006 13.415 1.00 89.25 93 LEU A C 1
ATOM 765 O O . LEU A 1 93 ? -15.316 -8.204 14.523 1.00 89.25 93 LEU A O 1
ATOM 769 N N . GLN A 1 94 ? -14.645 -6.782 12.917 1.00 88.88 94 GLN A N 1
ATOM 770 C CA . GLN A 1 94 ? -15.031 -5.563 13.632 1.00 88.88 94 GLN A CA 1
ATOM 771 C C . GLN A 1 94 ? -16.524 -5.562 13.974 1.00 88.88 94 GLN A C 1
ATOM 773 O O . GLN A 1 94 ? -16.882 -5.351 15.131 1.00 88.88 94 GLN A O 1
ATOM 778 N N . SER A 1 95 ? -17.390 -5.882 13.007 1.00 88.31 95 SER A N 1
ATOM 779 C CA . SER A 1 95 ? -18.831 -6.021 13.256 1.00 88.31 95 SER A CA 1
ATOM 780 C C . SER A 1 95 ? -19.116 -7.087 14.316 1.00 88.31 95 SER A C 1
ATOM 782 O O . SER A 1 95 ? -19.871 -6.844 15.253 1.00 88.31 95 SER A O 1
ATOM 784 N N . GLY A 1 96 ? -18.475 -8.253 14.215 1.00 88.94 96 GLY A N 1
ATOM 785 C CA . GLY A 1 96 ? -18.681 -9.346 15.160 1.00 88.94 96 GLY A CA 1
ATOM 786 C C . GLY A 1 96 ? -18.197 -9.037 16.581 1.00 88.94 96 GLY A C 1
ATOM 787 O O . GLY A 1 96 ? -18.834 -9.479 17.541 1.00 88.94 96 GLY A O 1
ATOM 788 N N . TYR A 1 97 ? -17.110 -8.273 16.727 1.00 90.81 97 TYR A N 1
ATOM 789 C CA . TYR A 1 97 ? -16.651 -7.761 18.019 1.00 90.81 97 TYR A CA 1
ATOM 790 C C . TYR A 1 97 ? -17.622 -6.731 18.594 1.00 90.81 97 TYR A C 1
ATOM 792 O O . TYR A 1 97 ? -17.930 -6.810 19.781 1.00 90.81 97 TYR A O 1
ATOM 800 N N . ASN A 1 98 ? -18.152 -5.826 17.769 1.00 89.69 98 ASN A N 1
ATOM 801 C CA . ASN A 1 98 ? -19.167 -4.868 18.206 1.00 89.69 98 ASN A CA 1
ATOM 802 C C . ASN A 1 98 ? -20.418 -5.588 18.736 1.00 89.69 98 ASN A C 1
ATOM 804 O O . ASN A 1 98 ? -20.866 -5.281 19.839 1.00 89.69 98 ASN A O 1
ATOM 808 N N . ASP A 1 99 ? -20.918 -6.607 18.026 1.00 87.69 99 ASP A N 1
ATOM 809 C CA . ASP A 1 99 ? -22.050 -7.428 18.489 1.00 87.69 99 ASP A CA 1
ATOM 810 C C . ASP A 1 99 ? -21.758 -8.101 19.836 1.00 87.69 99 ASP A C 1
ATOM 812 O O . ASP A 1 99 ? -22.609 -8.153 20.725 1.00 87.69 99 ASP A O 1
ATOM 816 N N . TYR A 1 100 ? -20.542 -8.633 19.992 1.00 89.06 100 TYR A N 1
ATOM 817 C CA . TYR A 1 100 ? -20.112 -9.304 21.215 1.00 89.06 100 TYR A CA 1
ATOM 818 C C . TYR A 1 100 ? -20.015 -8.333 22.400 1.00 89.06 100 TYR A C 1
ATOM 820 O O . TYR A 1 100 ? -20.474 -8.665 23.492 1.00 89.06 100 TYR A O 1
ATOM 828 N N . ILE A 1 101 ? -19.483 -7.125 22.186 1.00 88.94 101 ILE A N 1
ATOM 829 C CA . ILE A 1 101 ? -19.424 -6.065 23.203 1.00 88.94 101 ILE A CA 1
ATOM 830 C C . ILE A 1 101 ? -20.838 -5.632 23.604 1.00 88.94 101 ILE A C 1
ATOM 832 O O . ILE A 1 101 ? -21.137 -5.562 24.793 1.00 88.94 101 ILE A O 1
ATOM 836 N N . ILE A 1 102 ? -21.734 -5.404 22.639 1.00 90.62 102 ILE A N 1
ATOM 837 C CA . ILE A 1 102 ? -23.133 -5.045 22.923 1.00 90.62 102 ILE A CA 1
ATOM 838 C C . ILE A 1 102 ? -23.820 -6.146 23.739 1.00 90.62 102 ILE A C 1
ATOM 840 O O . ILE A 1 102 ? -24.545 -5.846 24.685 1.00 90.62 102 ILE A O 1
ATOM 844 N N . ALA A 1 103 ? -23.587 -7.416 23.404 1.00 87.50 103 ALA A N 1
ATOM 845 C CA . ALA A 1 103 ? -24.150 -8.542 24.142 1.00 87.50 103 ALA A CA 1
ATOM 846 C C . ALA A 1 103 ? -23.605 -8.644 25.577 1.00 87.50 103 ALA A C 1
ATOM 848 O O . ALA A 1 103 ? -24.373 -8.928 26.495 1.00 87.50 103 ALA A O 1
ATOM 849 N N . LEU A 1 104 ? -22.310 -8.373 25.787 1.00 88.44 104 LEU A N 1
ATOM 850 C CA . LEU A 1 104 ? -21.719 -8.291 27.128 1.00 88.44 104 LEU A CA 1
ATOM 851 C C . LEU A 1 104 ? -22.362 -7.186 27.971 1.00 88.44 104 LEU A C 1
ATOM 853 O O . LEU A 1 104 ? -22.623 -7.399 29.147 1.00 88.44 104 LEU A O 1
ATOM 857 N N . LEU A 1 105 ? -22.647 -6.030 27.367 1.00 88.62 105 LEU A N 1
ATOM 858 C CA . LEU A 1 105 ? -23.281 -4.896 28.046 1.00 88.62 105 LEU A CA 1
ATOM 859 C C . LEU A 1 105 ? -24.771 -5.117 28.362 1.00 88.62 105 LEU A C 1
ATOM 861 O O . LEU A 1 105 ? -25.355 -4.333 29.102 1.00 88.62 105 LEU A O 1
ATOM 865 N N . ARG A 1 106 ? -25.402 -6.146 27.783 1.00 91.19 106 ARG A N 1
ATOM 866 C CA . ARG A 1 106 ? -26.835 -6.458 27.937 1.00 91.19 106 ARG A CA 1
ATOM 867 C C . ARG A 1 106 ? -27.097 -7.732 28.749 1.00 91.19 106 ARG A C 1
ATOM 869 O O . ARG A 1 106 ? -28.170 -8.312 28.606 1.00 91.19 106 ARG A O 1
ATOM 876 N N . ASP A 1 107 ? -26.124 -8.194 29.535 1.00 81.00 107 ASP A N 1
ATOM 877 C CA . ASP A 1 107 ? -26.211 -9.429 30.333 1.00 81.00 107 ASP A CA 1
ATOM 878 C C . ASP A 1 107 ? -26.666 -10.656 29.515 1.00 81.00 107 ASP A C 1
ATOM 880 O O . ASP A 1 107 ? -27.509 -11.458 29.926 1.00 81.00 107 ASP A O 1
ATOM 884 N N . ALA A 1 108 ? -26.112 -10.812 28.307 1.00 82.38 108 ALA A N 1
ATOM 885 C CA . ALA A 1 108 ? -26.434 -11.938 27.437 1.00 82.38 108 ALA A CA 1
ATOM 886 C C . ALA A 1 108 ? -26.002 -13.294 28.029 1.00 82.38 108 ALA A C 1
ATOM 888 O O . ALA A 1 108 ? -25.078 -13.404 28.835 1.00 82.38 108 ALA A O 1
ATOM 889 N N . ASN A 1 109 ? -26.643 -14.368 27.556 1.00 90.56 109 ASN A N 1
ATOM 890 C CA . ASN A 1 109 ? -26.399 -15.729 28.033 1.00 90.56 109 ASN A CA 1
ATOM 891 C C . ASN A 1 109 ? -24.898 -16.117 27.961 1.00 90.56 109 ASN A C 1
ATOM 893 O O . ASN A 1 109 ? -24.305 -16.088 26.874 1.00 90.56 109 ASN A O 1
ATOM 897 N N . PRO A 1 110 ? -24.289 -16.579 29.072 1.00 88.56 110 PRO A N 1
ATOM 898 C CA . PRO A 1 110 ? -22.859 -16.888 29.139 1.00 88.56 110 PRO A CA 1
ATOM 899 C C . PRO A 1 110 ? -22.417 -18.001 28.177 1.00 88.56 110 PRO A C 1
ATOM 901 O O . PRO A 1 110 ? -21.296 -17.958 27.664 1.00 88.56 110 PRO A O 1
ATOM 904 N N . LYS A 1 111 ? -23.286 -18.975 27.863 1.00 91.25 111 LYS A N 1
ATOM 905 C CA . LYS A 1 111 ? -22.969 -20.036 26.886 1.00 91.25 111 LYS A CA 1
ATOM 906 C C . LYS A 1 111 ? -22.820 -19.472 25.473 1.00 91.25 111 LYS A C 1
ATOM 908 O O . LYS A 1 111 ? -21.894 -19.844 24.752 1.00 91.25 111 LYS A O 1
ATOM 913 N N . TRP A 1 112 ? -23.703 -18.546 25.100 1.00 90.94 112 TRP A N 1
ATOM 914 C CA . TRP A 1 112 ? -23.642 -17.873 23.805 1.00 90.94 112 TRP A CA 1
ATOM 915 C C . TRP A 1 112 ? -22.386 -17.006 23.702 1.00 90.94 112 TRP A C 1
ATOM 917 O O . TRP A 1 112 ? -21.668 -17.093 22.707 1.00 90.94 112 TRP A O 1
ATOM 927 N N . LEU A 1 113 ? -22.056 -16.249 24.755 1.00 90.06 113 LEU A N 1
ATOM 928 C CA . LEU A 1 113 ? -20.840 -15.430 24.807 1.00 90.06 113 LEU A CA 1
ATOM 929 C C . LEU A 1 113 ? -19.576 -16.280 24.626 1.00 90.06 113 LEU A C 1
ATOM 931 O O . LEU A 1 113 ? -18.701 -15.944 23.825 1.00 90.06 113 LEU A O 1
ATOM 935 N N . GLN A 1 114 ? -19.493 -17.426 25.304 1.00 90.31 114 GLN A N 1
ATOM 936 C CA . GLN A 1 114 ? -18.349 -18.327 25.174 1.00 90.31 114 GLN A CA 1
ATOM 937 C C . GLN A 1 114 ? -18.218 -18.895 23.751 1.00 90.31 114 GLN A C 1
ATOM 939 O O . GLN A 1 114 ? -17.111 -18.962 23.207 1.00 90.31 114 GLN A O 1
ATOM 944 N N . GLN A 1 115 ? -19.333 -19.280 23.127 1.00 90.94 115 GLN A N 1
ATOM 945 C CA . GLN A 1 115 ? -19.347 -19.753 21.742 1.00 90.94 115 GLN A CA 1
ATOM 946 C C . GLN A 1 115 ? -18.967 -18.637 20.760 1.00 90.94 115 GLN A C 1
ATOM 948 O O . GLN A 1 115 ? -18.141 -18.853 19.868 1.00 90.94 115 GLN A O 1
ATOM 953 N N . ARG A 1 116 ? -19.504 -17.428 20.952 1.00 89.44 116 ARG A N 1
ATOM 954 C CA . ARG A 1 116 ? -19.208 -16.264 20.110 1.00 89.44 116 ARG A CA 1
ATOM 955 C C . ARG A 1 116 ? -17.737 -15.869 20.204 1.00 89.44 116 ARG A C 1
ATOM 957 O O . ARG A 1 116 ? -17.115 -15.654 19.168 1.00 89.44 116 ARG A O 1
ATOM 964 N N . ARG A 1 117 ? -17.146 -15.889 21.403 1.00 90.31 117 ARG A N 1
ATOM 965 C CA . ARG A 1 117 ? -15.707 -15.659 21.612 1.00 90.31 117 ARG A CA 1
ATOM 966 C C . ARG A 1 117 ? -14.842 -16.661 20.842 1.00 90.31 117 ARG A C 1
ATOM 968 O O . ARG A 1 117 ? -13.892 -16.253 20.181 1.00 90.31 117 ARG A O 1
ATOM 975 N N . LYS A 1 118 ? -15.175 -17.958 20.887 1.00 90.44 118 LYS A N 1
ATO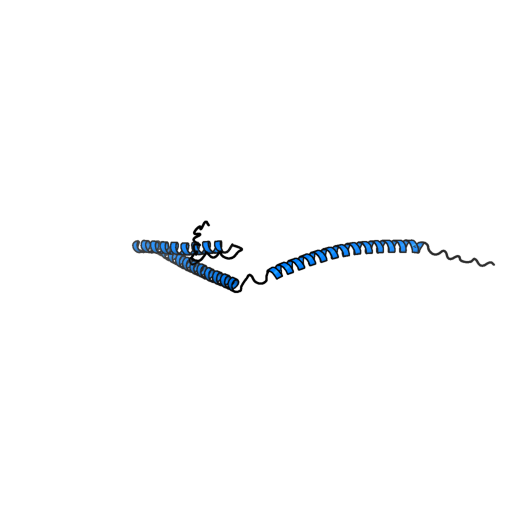M 976 C CA . LYS A 1 118 ? -14.455 -18.995 20.118 1.00 90.44 118 LYS A CA 1
ATOM 977 C C . LYS A 1 118 ? -14.560 -18.760 18.609 1.00 90.44 118 LYS A C 1
ATOM 979 O O . LYS A 1 118 ? -13.563 -18.876 17.904 1.00 90.44 118 LYS A O 1
ATOM 984 N N . SER A 1 119 ? -15.748 -18.395 18.128 1.00 89.50 119 SER A N 1
ATOM 985 C CA . SER A 1 119 ? -15.971 -18.075 16.715 1.00 89.50 119 SER A CA 1
ATOM 986 C C . SER A 1 119 ? -15.168 -16.853 16.260 1.00 89.50 119 SER A C 1
ATOM 988 O O . SER A 1 119 ? -14.601 -16.885 15.171 1.00 89.50 119 SER A O 1
ATOM 990 N N . LEU A 1 120 ? -15.105 -15.794 17.074 1.00 90.31 120 LEU A N 1
ATOM 991 C CA . LEU A 1 120 ? -14.324 -14.591 16.766 1.00 90.31 120 LEU A CA 1
ATOM 992 C C . LEU A 1 120 ? -12.822 -14.879 16.754 1.00 90.31 120 LEU A C 1
ATOM 994 O O . LEU A 1 120 ? -12.129 -14.419 15.854 1.00 90.31 120 LEU A O 1
ATOM 998 N N . LEU A 1 121 ? -12.334 -15.697 17.691 1.00 89.25 121 LEU A N 1
ATOM 999 C CA . LEU A 1 121 ? -10.934 -16.122 17.719 1.00 89.25 121 LEU A CA 1
ATOM 1000 C C . LEU A 1 121 ? -10.557 -16.935 16.469 1.00 89.25 121 LEU A C 1
ATOM 1002 O O . LEU A 1 121 ? -9.519 -16.690 15.863 1.00 89.25 121 LEU A O 1
ATOM 1006 N N . ALA A 1 122 ? -11.414 -17.868 16.046 1.00 87.81 122 ALA A N 1
ATOM 1007 C CA . ALA A 1 122 ? -11.184 -18.638 14.824 1.00 87.81 122 ALA A CA 1
ATOM 1008 C C . ALA A 1 122 ? -11.165 -17.742 13.572 1.00 87.81 122 ALA A C 1
ATOM 1010 O O . ALA A 1 122 ? -10.303 -17.897 12.708 1.00 87.81 122 ALA A O 1
ATOM 1011 N N . ALA A 1 123 ? -12.086 -16.776 13.491 1.00 83.81 123 ALA A N 1
ATOM 1012 C CA . ALA A 1 123 ? -12.124 -15.810 12.397 1.00 83.81 123 ALA A CA 1
ATOM 1013 C C . ALA A 1 123 ? -10.903 -14.870 12.402 1.00 83.81 123 ALA A C 1
ATOM 1015 O O . ALA A 1 123 ? -10.400 -14.528 11.333 1.00 83.81 123 ALA A O 1
ATOM 1016 N N . PHE A 1 124 ? -10.404 -14.492 13.583 1.00 86.19 124 PHE A N 1
ATOM 1017 C CA . PHE A 1 124 ? -9.195 -13.684 13.740 1.00 86.19 124 PHE A CA 1
ATOM 1018 C C . PHE A 1 124 ? -7.962 -14.422 13.212 1.00 86.19 124 PHE A C 1
ATOM 1020 O O . PHE A 1 124 ? -7.272 -13.898 12.341 1.00 86.19 124 PHE A O 1
ATOM 1027 N N . ASN A 1 125 ? -7.761 -15.674 13.633 1.00 85.00 125 ASN A N 1
ATOM 1028 C CA . ASN A 1 125 ? -6.655 -16.502 13.146 1.00 85.00 125 ASN A CA 1
ATOM 1029 C C . ASN A 1 125 ? -6.705 -16.662 11.613 1.00 85.00 125 ASN A C 1
ATOM 1031 O O . ASN A 1 125 ? -5.697 -16.503 10.931 1.00 85.00 125 ASN A O 1
ATOM 1035 N N . ALA A 1 126 ? -7.899 -16.872 11.046 1.00 82.12 126 ALA A N 1
ATOM 1036 C CA . ALA A 1 126 ? -8.071 -16.953 9.595 1.00 82.12 126 ALA A CA 1
ATOM 1037 C C . ALA A 1 126 ? -7.753 -15.628 8.866 1.00 82.12 126 ALA A C 1
ATOM 1039 O O . ALA A 1 126 ? -7.338 -15.643 7.705 1.00 82.12 126 ALA A O 1
ATOM 1040 N N . ALA A 1 127 ? -7.952 -14.473 9.508 1.00 79.69 127 ALA A N 1
ATOM 1041 C CA . ALA A 1 127 ? -7.580 -13.174 8.951 1.00 79.69 127 ALA A CA 1
ATOM 1042 C C . ALA A 1 127 ? -6.063 -12.920 9.030 1.00 79.69 127 ALA A C 1
ATOM 1044 O O . ALA A 1 127 ? -5.493 -12.402 8.062 1.00 79.69 127 ALA A O 1
ATOM 1045 N N . GLU A 1 128 ? -5.410 -13.327 10.123 1.00 80.19 128 GLU A N 1
ATOM 1046 C CA . GLU A 1 128 ? -3.949 -13.279 10.282 1.00 80.19 128 GLU A CA 1
ATOM 1047 C C . GLU A 1 128 ? -3.217 -14.186 9.284 1.00 80.19 128 GLU A C 1
ATOM 1049 O O . GLU A 1 128 ? -2.183 -13.792 8.735 1.00 80.19 128 GLU A O 1
ATOM 1054 N N . ASP A 1 129 ? -3.771 -15.358 8.967 1.00 82.12 129 ASP A N 1
ATOM 1055 C CA . ASP A 1 129 ? -3.209 -16.255 7.950 1.00 82.12 129 ASP A CA 1
ATOM 1056 C C . ASP A 1 129 ? -3.176 -15.588 6.565 1.00 82.12 129 ASP A C 1
ATOM 1058 O O . ASP A 1 129 ? -2.168 -15.645 5.849 1.00 82.12 129 ASP A O 1
ATOM 1062 N N . VAL A 1 130 ? -4.257 -14.889 6.193 1.00 78.12 130 VAL A N 1
ATOM 1063 C CA . VAL A 1 130 ? -4.322 -14.133 4.930 1.00 78.12 130 VAL A CA 1
ATOM 1064 C C . VAL A 1 130 ? -3.342 -12.956 4.951 1.00 78.12 130 VAL A C 1
ATOM 1066 O O . VAL A 1 130 ? -2.656 -12.722 3.956 1.00 78.12 130 VAL A O 1
ATOM 1069 N N . HIS A 1 131 ? -3.219 -12.250 6.077 1.00 80.06 131 HIS A N 1
ATOM 1070 C CA . HIS A 1 131 ? -2.252 -11.160 6.240 1.00 80.06 131 HIS A CA 1
ATOM 1071 C C . HIS A 1 131 ? -0.805 -11.648 6.072 1.00 80.06 131 HIS A C 1
ATOM 1073 O O . HIS A 1 131 ? -0.013 -11.065 5.329 1.00 80.06 131 HIS A O 1
ATOM 1079 N N . SER A 1 132 ? -0.480 -12.778 6.698 1.00 78.88 132 SER A N 1
ATOM 1080 C CA . SER A 1 132 ? 0.822 -13.436 6.591 1.00 78.88 132 SER A CA 1
ATOM 1081 C C . SER A 1 132 ? 1.142 -13.840 5.151 1.00 78.88 132 SER A C 1
ATOM 1083 O O . SER A 1 132 ? 2.286 -13.720 4.705 1.00 78.88 132 SER A O 1
ATOM 1085 N N . LEU A 1 133 ? 0.138 -14.301 4.399 1.00 75.44 133 LEU A N 1
ATOM 1086 C CA . LEU A 1 133 ? 0.280 -14.655 2.988 1.00 75.44 133 LEU A CA 1
ATOM 1087 C C . LEU A 1 133 ? 0.544 -13.431 2.099 1.00 75.44 133 LEU A C 1
ATOM 1089 O O . LEU A 1 133 ? 1.399 -13.507 1.212 1.00 75.44 133 LEU A O 1
ATOM 1093 N N . ILE A 1 134 ? -0.146 -12.314 2.355 1.00 77.88 134 ILE A N 1
ATOM 1094 C CA . ILE A 1 134 ? 0.094 -11.027 1.681 1.00 77.88 134 ILE A CA 1
ATOM 1095 C C . ILE A 1 134 ? 1.541 -10.586 1.931 1.00 77.88 134 ILE A C 1
ATOM 1097 O O . ILE A 1 134 ? 2.306 -10.429 0.981 1.00 77.88 134 ILE A O 1
ATOM 1101 N N . MET A 1 135 ? 1.960 -10.518 3.198 1.00 76.81 135 MET A N 1
ATOM 1102 C CA . MET A 1 135 ? 3.308 -10.081 3.583 1.00 76.81 135 MET A CA 1
ATOM 1103 C C . MET A 1 135 ? 4.424 -10.955 2.991 1.00 76.81 135 MET A C 1
ATOM 1105 O O . MET A 1 135 ? 5.456 -10.440 2.555 1.00 76.81 135 MET A O 1
ATOM 1109 N N . LYS A 1 136 ? 4.233 -12.281 2.932 1.00 76.75 136 LYS A N 1
ATOM 1110 C CA . LYS A 1 136 ? 5.190 -13.196 2.283 1.00 76.75 136 LYS A CA 1
ATOM 1111 C C . LYS A 1 136 ? 5.314 -12.928 0.781 1.00 76.75 136 LYS A C 1
ATOM 1113 O O . LYS A 1 136 ? 6.426 -12.975 0.261 1.00 76.75 136 LYS A O 1
ATOM 1118 N N . ARG A 1 137 ? 4.210 -12.634 0.087 1.00 66.50 137 ARG A N 1
ATOM 1119 C CA . ARG A 1 137 ? 4.219 -12.331 -1.354 1.00 66.50 137 ARG A CA 1
ATOM 1120 C C . ARG A 1 137 ? 4.848 -10.971 -1.660 1.00 66.50 137 ARG A C 1
ATOM 1122 O O . ARG A 1 137 ? 5.665 -10.906 -2.572 1.00 66.50 137 ARG A O 1
ATOM 1129 N N . SER A 1 138 ? 4.560 -9.935 -0.872 1.00 64.19 138 SER A N 1
ATOM 1130 C CA . SER A 1 138 ? 5.151 -8.598 -1.060 1.00 64.19 138 SER A CA 1
ATOM 1131 C C . SER A 1 138 ? 6.674 -8.584 -0.867 1.00 64.19 138 SER A C 1
ATOM 1133 O O . SER A 1 1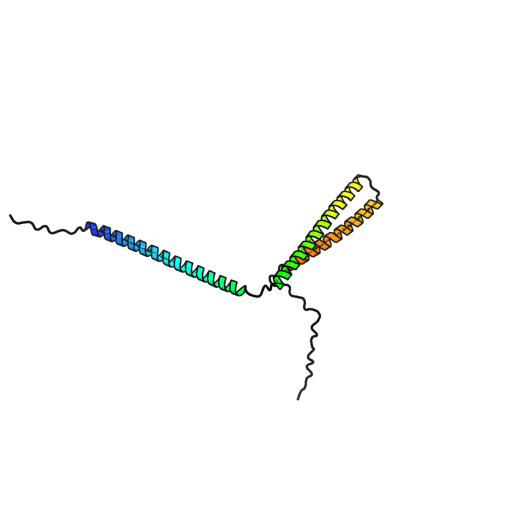38 ? 7.375 -7.793 -1.486 1.00 64.19 138 SER A O 1
ATOM 1135 N N . ARG A 1 139 ? 7.220 -9.482 -0.036 1.00 61.22 139 ARG A N 1
ATOM 1136 C CA . ARG A 1 139 ? 8.679 -9.641 0.124 1.00 61.22 139 ARG A CA 1
ATOM 1137 C C . ARG A 1 139 ? 9.342 -10.360 -1.054 1.00 61.22 139 ARG A C 1
ATOM 1139 O O . ARG A 1 139 ? 10.522 -10.149 -1.304 1.00 61.22 139 ARG A O 1
ATOM 1146 N N . LEU A 1 140 ? 8.602 -11.201 -1.777 1.00 54.06 140 LEU A N 1
ATOM 1147 C CA . LEU A 1 140 ? 9.112 -11.958 -2.926 1.00 54.06 140 LEU A CA 1
ATOM 1148 C C . LEU A 1 140 ? 9.090 -11.153 -4.239 1.00 54.06 140 LEU A C 1
ATOM 1150 O O . LEU A 1 140 ? 9.711 -11.584 -5.207 1.00 54.06 140 LEU A O 1
ATOM 1154 N N . SER A 1 141 ? 8.413 -10.000 -4.287 1.00 51.75 141 SER A N 1
ATOM 1155 C CA . SER A 1 141 ? 8.331 -9.128 -5.471 1.00 51.75 141 SER A CA 1
ATOM 1156 C C . SER A 1 141 ? 9.469 -8.101 -5.595 1.00 51.75 141 SER A C 1
ATOM 1158 O O . SER A 1 141 ? 9.439 -7.293 -6.512 1.00 51.75 141 SER A O 1
ATOM 1160 N N . VAL A 1 142 ? 10.469 -8.117 -4.702 1.00 47.00 142 VAL A N 1
ATOM 1161 C CA . VAL A 1 142 ? 11.591 -7.145 -4.683 1.00 47.00 142 VAL A CA 1
ATOM 1162 C C . VAL A 1 142 ? 12.878 -7.703 -5.325 1.00 47.00 142 VAL A C 1
ATOM 1164 O O . VAL A 1 142 ? 13.939 -7.097 -5.229 1.00 47.00 142 VAL A O 1
ATOM 1167 N N . HIS A 1 143 ? 12.833 -8.845 -6.021 1.00 45.00 143 HIS A N 1
ATOM 1168 C CA . HIS A 1 143 ? 13.992 -9.291 -6.802 1.00 45.00 143 HIS A CA 1
ATOM 1169 C C . HIS A 1 143 ? 14.002 -8.633 -8.196 1.00 45.00 143 HIS A C 1
ATOM 1171 O O . HIS A 1 143 ? 13.059 -8.849 -8.955 1.00 45.00 143 HIS A O 1
ATOM 1177 N N . PRO A 1 144 ? 15.069 -7.895 -8.577 1.00 47.59 144 PRO A N 1
ATOM 1178 C CA . PRO A 1 144 ? 15.186 -7.254 -9.894 1.00 47.59 144 PRO A CA 1
ATOM 1179 C C . PRO A 1 144 ? 15.412 -8.255 -11.040 1.00 47.59 144 PRO A C 1
ATOM 1181 O O . PRO A 1 144 ? 15.430 -7.877 -12.205 1.00 47.59 144 PRO A O 1
ATOM 1184 N N . HIS A 1 145 ? 15.554 -9.541 -10.724 1.00 43.66 145 HIS A N 1
ATOM 1185 C CA . HIS A 1 145 ? 15.556 -10.622 -11.695 1.00 43.66 145 HIS A CA 1
ATOM 1186 C C . HIS A 1 145 ? 14.416 -11.569 -11.349 1.00 43.66 145 HIS A C 1
ATOM 1188 O O . HIS A 1 145 ? 14.351 -12.096 -10.235 1.00 43.66 145 HIS A O 1
ATOM 1194 N N . GLY A 1 146 ? 13.493 -11.716 -12.302 1.00 43.53 146 GLY A N 1
ATOM 1195 C CA . GLY A 1 146 ? 12.272 -12.496 -12.183 1.00 43.53 146 GLY A CA 1
ATOM 1196 C C . GLY A 1 146 ? 12.490 -13.859 -11.533 1.00 43.53 146 GLY A C 1
ATOM 1197 O O . GLY A 1 146 ? 13.544 -14.479 -11.662 1.00 43.53 146 GLY A O 1
ATOM 1198 N N . LYS A 1 147 ? 11.458 -14.294 -10.803 1.00 49.19 147 LYS A N 1
ATOM 1199 C CA . LYS A 1 147 ? 11.337 -15.576 -10.099 1.00 49.19 147 LYS A CA 1
ATOM 1200 C C . LYS A 1 147 ? 12.272 -16.640 -10.687 1.00 49.19 147 LYS A C 1
ATOM 1202 O O . LYS A 1 147 ? 12.000 -17.168 -11.763 1.00 49.19 147 LYS A O 1
ATOM 1207 N N . GLN A 1 148 ? 13.321 -17.012 -9.950 1.00 46.41 148 GLN A N 1
ATOM 1208 C CA . GLN A 1 148 ? 14.044 -18.254 -10.210 1.00 46.41 148 GLN A CA 1
ATOM 1209 C C . GLN A 1 148 ? 13.011 -19.384 -10.086 1.00 46.41 148 GLN A C 1
ATOM 1211 O O . GLN A 1 148 ? 12.605 -19.770 -8.984 1.00 46.41 148 GLN A O 1
ATOM 1216 N N . ARG A 1 149 ? 12.474 -19.839 -11.225 1.00 50.31 149 ARG A N 1
ATOM 1217 C CA . ARG A 1 149 ? 11.527 -20.951 -11.271 1.00 50.31 149 ARG A CA 1
ATOM 1218 C C . ARG A 1 149 ? 12.234 -22.136 -10.623 1.00 50.31 149 ARG A C 1
ATOM 1220 O O . ARG A 1 149 ? 13.315 -22.530 -11.055 1.00 50.31 149 ARG A O 1
ATOM 1227 N N . ARG A 1 150 ? 11.642 -22.688 -9.559 1.00 52.97 150 ARG A N 1
ATOM 1228 C CA . ARG A 1 150 ? 12.108 -23.955 -8.983 1.00 52.97 150 ARG A CA 1
ATOM 1229 C C . ARG A 1 150 ? 12.201 -24.968 -10.129 1.00 52.97 150 ARG A C 1
ATOM 1231 O O . ARG A 1 150 ? 11.245 -25.038 -10.904 1.00 52.97 150 ARG A O 1
ATOM 1238 N N . PRO A 1 151 ? 13.296 -25.739 -10.256 1.00 42.75 151 PRO A N 1
ATOM 1239 C CA . PRO A 1 151 ? 13.378 -26.755 -11.289 1.00 42.75 151 PRO A CA 1
ATOM 1240 C C . PRO A 1 151 ? 12.207 -27.713 -11.075 1.00 42.75 151 PRO A C 1
ATOM 1242 O O . PRO A 1 151 ? 12.065 -28.318 -10.008 1.00 42.75 151 PRO A O 1
ATOM 1245 N N . GLY A 1 152 ? 11.315 -27.773 -12.063 1.00 39.84 152 GLY A N 1
ATOM 1246 C CA . GLY A 1 152 ? 10.197 -28.700 -12.051 1.00 39.84 152 GLY A CA 1
ATOM 1247 C C . GLY A 1 152 ? 10.733 -30.111 -11.837 1.00 39.84 152 GLY A C 1
ATOM 1248 O O . GLY A 1 152 ? 11.663 -30.543 -12.521 1.00 39.84 152 GLY A O 1
ATOM 1249 N N . LYS A 1 153 ? 10.164 -30.830 -10.865 1.00 51.72 153 LYS A N 1
ATOM 1250 C CA . LYS A 1 153 ? 10.320 -32.283 -10.748 1.00 51.72 153 LYS A CA 1
ATOM 1251 C C . LYS A 1 153 ? 9.933 -32.890 -12.099 1.00 51.72 153 LYS A C 1
ATOM 1253 O O . LYS A 1 153 ? 8.750 -32.965 -12.405 1.00 51.72 153 LYS A O 1
ATOM 1258 N N . GLY A 1 154 ? 10.913 -33.278 -12.913 1.00 46.69 154 GLY A N 1
ATOM 1259 C CA . GLY A 1 154 ? 10.615 -33.828 -14.235 1.00 46.69 154 GLY A CA 1
ATOM 1260 C C . GLY A 1 154 ? 11.796 -34.112 -15.156 1.00 46.69 154 GLY A C 1
ATOM 1261 O O . GLY A 1 154 ? 11.657 -34.971 -16.021 1.00 46.69 154 GLY A O 1
ATOM 1262 N N . LEU A 1 155 ? 12.972 -33.497 -14.978 1.00 41.03 155 LEU A N 1
ATOM 1263 C CA . LEU A 1 155 ? 14.140 -33.923 -15.754 1.00 41.03 155 LEU A CA 1
ATOM 1264 C C . LEU A 1 155 ? 14.731 -35.198 -15.139 1.00 41.03 155 LEU A C 1
ATOM 1266 O O . LEU A 1 155 ? 15.453 -35.155 -14.142 1.00 41.03 155 LEU A O 1
ATOM 1270 N N . ARG A 1 156 ? 14.425 -36.352 -15.746 1.00 42.72 156 ARG A N 1
ATOM 1271 C CA . ARG A 1 156 ? 15.225 -37.567 -15.558 1.00 42.72 156 ARG A CA 1
ATOM 1272 C C . ARG A 1 156 ? 16.669 -37.224 -15.907 1.00 42.72 156 ARG A C 1
ATOM 1274 O O . ARG A 1 156 ? 17.011 -37.068 -17.074 1.00 42.72 156 ARG A O 1
ATOM 1281 N N . VAL A 1 157 ? 17.514 -37.147 -14.885 1.00 44.44 157 VAL A N 1
ATOM 1282 C CA . VAL A 1 157 ? 18.962 -37.221 -15.050 1.00 44.44 157 VAL A CA 1
ATOM 1283 C C . VAL A 1 157 ? 19.244 -38.583 -15.671 1.00 44.44 157 VAL A C 1
ATOM 1285 O O . VAL A 1 157 ? 19.176 -39.612 -14.995 1.00 44.44 157 VAL A O 1
ATOM 1288 N N . VAL A 1 158 ? 19.512 -38.608 -16.977 1.00 43.03 158 VAL A N 1
ATOM 1289 C CA . VAL A 1 158 ? 20.099 -39.781 -17.619 1.00 43.03 158 VAL A CA 1
ATOM 1290 C C . VAL A 1 158 ? 21.482 -39.930 -17.004 1.00 43.03 158 VAL A C 1
ATOM 1292 O O . VAL A 1 158 ? 22.426 -39.218 -17.342 1.00 43.03 158 VAL A O 1
ATOM 1295 N N . LYS A 1 159 ? 21.568 -40.825 -16.022 1.00 40.72 159 LYS A N 1
ATOM 1296 C CA . LYS A 1 159 ? 22.806 -41.246 -15.381 1.00 40.72 159 LYS A CA 1
ATOM 1297 C C . LYS A 1 159 ? 23.662 -41.874 -16.485 1.00 40.72 159 LYS A C 1
ATOM 1299 O O . LYS A 1 159 ? 23.454 -43.031 -16.843 1.00 40.72 159 LYS A O 1
ATOM 1304 N N . ARG A 1 160 ? 24.586 -41.106 -17.077 1.00 40.62 160 ARG A N 1
ATOM 1305 C CA . ARG A 1 160 ? 25.661 -41.679 -17.895 1.00 40.62 160 ARG A CA 1
ATOM 1306 C C . ARG A 1 160 ? 26.469 -42.572 -16.965 1.00 40.62 160 ARG A C 1
ATOM 1308 O O . ARG A 1 160 ? 27.234 -42.097 -16.133 1.00 40.62 160 ARG A O 1
ATOM 1315 N N . ILE A 1 161 ? 26.229 -43.871 -17.072 1.00 43.78 161 ILE A N 1
ATOM 1316 C CA . ILE A 1 161 ? 27.079 -44.890 -16.481 1.00 43.78 161 ILE A CA 1
ATOM 1317 C C . ILE A 1 161 ? 28.375 -44.849 -17.291 1.00 43.78 161 ILE A C 1
ATOM 1319 O O . ILE A 1 161 ? 28.443 -45.384 -18.395 1.00 43.78 161 ILE A O 1
ATOM 1323 N N . SER A 1 162 ? 29.398 -44.186 -16.758 1.00 44.56 162 SER A N 1
ATOM 1324 C CA . SER A 1 162 ? 30.777 -44.377 -17.192 1.00 44.56 162 SER A CA 1
ATOM 1325 C C . SER A 1 162 ? 31.221 -45.770 -16.745 1.00 44.56 162 SER A C 1
ATOM 1327 O O . SER A 1 162 ? 31.793 -45.959 -15.673 1.00 44.56 162 SER A O 1
ATOM 1329 N N . ARG A 1 163 ? 30.914 -46.786 -17.558 1.00 41.34 163 ARG A N 1
ATOM 1330 C CA . ARG A 1 163 ? 31.623 -48.062 -17.468 1.00 41.34 163 ARG A CA 1
ATOM 1331 C C . ARG A 1 163 ? 33.010 -47.840 -18.045 1.00 41.34 163 ARG A C 1
ATOM 1333 O O . ARG A 1 163 ? 33.155 -47.513 -19.218 1.00 41.34 163 ARG A O 1
ATOM 1340 N N . GLY A 1 164 ? 34.002 -47.982 -17.174 1.00 42.62 164 GLY A N 1
ATOM 1341 C CA . GLY A 1 164 ? 35.391 -48.083 -17.569 1.00 42.62 164 GLY A CA 1
ATOM 1342 C C . GLY A 1 164 ? 35.592 -49.218 -18.568 1.00 42.62 164 GLY A C 1
ATOM 1343 O O . GLY A 1 164 ? 34.961 -50.270 -18.482 1.00 42.62 164 GLY A O 1
ATOM 1344 N N . GLY A 1 165 ? 36.506 -48.977 -19.492 1.00 34.34 165 GLY A N 1
ATOM 1345 C CA . GLY A 1 165 ? 37.095 -49.978 -20.357 1.00 34.34 165 GLY A CA 1
ATOM 1346 C C . GLY A 1 165 ? 38.523 -49.544 -20.623 1.00 34.34 165 GLY A C 1
ATOM 1347 O O . GLY A 1 165 ? 38.755 -48.676 -21.453 1.00 34.34 165 GLY A O 1
ATOM 1348 N N . LYS A 1 166 ? 39.459 -50.107 -19.853 1.00 40.09 166 LYS A N 1
ATOM 1349 C CA . LYS A 1 166 ? 40.840 -50.271 -20.303 1.00 40.09 166 LYS A CA 1
ATOM 1350 C C . LYS A 1 166 ? 40.801 -51.224 -21.495 1.00 40.09 166 LYS A C 1
ATOM 1352 O O . LYS A 1 166 ? 40.332 -52.341 -21.286 1.00 40.09 166 LYS A O 1
ATOM 1357 N N . VAL A 1 167 ? 41.308 -50.800 -22.649 1.00 41.44 167 VAL A N 1
ATOM 1358 C CA . VAL A 1 167 ? 42.308 -51.512 -23.468 1.00 41.44 167 VAL A CA 1
ATOM 1359 C C . VAL A 1 167 ? 43.105 -50.440 -24.194 1.00 41.44 167 VAL A C 1
ATOM 1361 O O . VAL A 1 167 ? 42.453 -49.569 -24.809 1.00 41.44 167 VAL A O 1
#